Protein AF-A0A8S3BMM1-F1 (afdb_monomer)

InterPro domains:
  IPR052100 NADPH-dependent quinone oxidoreductase VAT1 [PTHR44054] (1-119)

pLDDT: mean 73.63, std 26.77, range [26.89, 98.0]

Mean predicted aligned error: 16.63 Å

Sequence (136 aa):
WWQNDKISCLRLFQDSKSIHGFNLIQLLQYGSNDTRRYLSDIMHKVFLLYKEGKIKPVVDSVFTFEDVNSALGKLIERKNIGKVVIEPFVNAKAEKVKKVKAGGASGHQDSSSTSGPDDDDEKDPEEVRRSPTSNQ

Radius of gyration: 32.28 Å; Cα contacts (8 Å, |Δi|>4): 56; chains: 1; bounding box: 93×38×59 Å

Foldseek 3Di:
DPPDDDDDPVVCVVVVHDDDDDDVVCLVPPNDPVSVVVVVVVVVVVVVCVVVVVDDADEFEEEEPVCVVVLVVCVVVVVGPGDYYYDPDPPVVRVPVPPPPPDDDDDDDDDDDDDDDDDDDDDDDDDDDDDDDDDD

Secondary structure (DSSP, 8-state):
--------HHHHHHTT-------HHHHHHH--HHHHHHHHHHHHHHHHHHHTTS--PPEEEEEESTTHHHHHHHHHTT--SSEEEEESS--TTTHHHHGGGS----------------------------------

Solvent-accessible surface area (backbone atoms only — not comparable to full-atom values): 9538 Å² total; per-residue (Å²): 140,81,92,70,89,86,79,59,69,68,54,30,59,74,70,72,52,88,87,86,88,86,58,69,67,59,47,70,74,72,44,54,72,67,54,52,50,55,50,49,58,49,52,51,53,53,52,49,39,40,75,70,62,78,46,78,91,53,74,53,48,79,37,38,77,87,40,46,67,61,55,50,47,39,57,76,72,63,72,57,73,55,42,76,44,75,40,94,58,88,63,81,73,65,62,70,71,70,66,75,82,75,77,91,80,82,88,78,89,86,88,87,89,81,86,87,83,91,88,89,87,85,84,86,84,90,79,92,83,84,87,90,84,85,86,133

Organism: NCBI:txid392030

Structure (mmCIF, N/CA/C/O backbone):
data_AF-A0A8S3BMM1-F1
#
_entry.id   AF-A0A8S3BMM1-F1
#
loop_
_atom_site.group_PDB
_atom_site.id
_atom_site.type_symbol
_atom_site.label_atom_id
_atom_site.label_alt_id
_atom_site.label_comp_id
_atom_site.label_asym_id
_atom_site.label_entity_id
_atom_site.label_seq_id
_atom_site.pdbx_PDB_ins_code
_atom_site.Cartn_x
_atom_site.Cartn_y
_atom_site.Cartn_z
_atom_site.occupancy
_atom_site.B_iso_or_equiv
_atom_site.auth_seq_id
_atom_site.auth_comp_id
_atom_site.auth_asym_id
_atom_site.auth_atom_id
_atom_site.pdbx_PDB_model_num
ATOM 1 N N . TRP A 1 1 ? 23.846 -0.718 13.072 1.00 51.81 1 TRP A N 1
ATOM 2 C CA . TRP A 1 1 ? 23.822 -0.702 11.595 1.00 51.81 1 TRP A CA 1
ATOM 3 C C . TRP A 1 1 ? 25.040 -1.487 11.116 1.00 51.81 1 TRP A C 1
ATOM 5 O O . TRP A 1 1 ? 26.094 -1.304 11.705 1.00 51.81 1 TRP A O 1
ATOM 15 N N . TRP A 1 2 ? 24.892 -2.387 10.139 1.00 65.81 2 TRP A N 1
ATOM 16 C CA . TRP A 1 2 ? 25.999 -3.075 9.423 1.0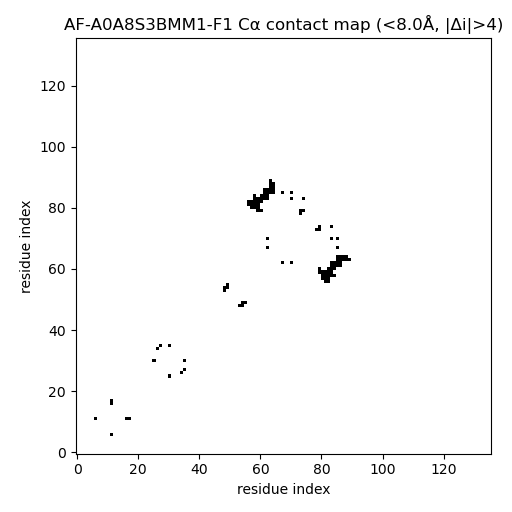0 65.81 2 TRP A CA 1
ATOM 17 C C . TRP A 1 2 ? 25.475 -3.977 8.288 1.00 65.81 2 TRP A C 1
ATOM 19 O O . TRP A 1 2 ? 26.196 -4.289 7.346 1.00 65.81 2 TRP A O 1
ATOM 29 N N . GLN A 1 3 ? 24.209 -4.387 8.386 1.00 71.38 3 GLN A N 1
ATOM 30 C CA . GLN A 1 3 ? 23.554 -5.423 7.588 1.00 71.38 3 GLN A CA 1
ATOM 31 C C . GLN A 1 3 ? 23.021 -4.914 6.230 1.00 71.38 3 GLN A C 1
ATOM 33 O O . GLN A 1 3 ? 21.857 -5.108 5.898 1.00 71.38 3 GLN A O 1
ATOM 38 N N . ASN A 1 4 ? 23.870 -4.225 5.460 1.00 77.88 4 ASN A N 1
ATOM 39 C CA . ASN A 1 4 ? 23.546 -3.789 4.099 1.00 77.88 4 ASN A CA 1
ATOM 40 C C . ASN A 1 4 ? 24.033 -4.844 3.094 1.00 77.88 4 ASN A C 1
ATOM 42 O O . ASN A 1 4 ? 25.244 -4.991 2.906 1.00 77.88 4 ASN A O 1
ATOM 46 N N . ASP A 1 5 ? 23.110 -5.533 2.422 1.00 78.50 5 ASP A N 1
ATOM 47 C CA . ASP A 1 5 ? 23.456 -6.504 1.381 1.00 78.50 5 ASP A CA 1
ATOM 48 C C . ASP A 1 5 ? 24.178 -5.832 0.204 1.00 78.50 5 ASP A C 1
ATOM 50 O O . ASP A 1 5 ? 23.687 -4.878 -0.406 1.00 78.50 5 ASP A O 1
ATOM 54 N N . LYS A 1 6 ? 25.365 -6.348 -0.132 1.00 84.44 6 LYS A N 1
ATOM 55 C CA . LYS A 1 6 ? 26.169 -5.898 -1.276 1.00 84.44 6 LYS A CA 1
ATOM 56 C C . LYS A 1 6 ? 25.976 -6.870 -2.431 1.00 84.44 6 LYS A C 1
ATOM 58 O O . LYS A 1 6 ? 26.380 -8.026 -2.342 1.00 84.44 6 LYS A O 1
ATOM 63 N N . ILE A 1 7 ? 25.382 -6.396 -3.522 1.00 86.75 7 ILE A N 1
ATOM 64 C CA . ILE A 1 7 ? 25.003 -7.232 -4.665 1.00 86.75 7 ILE A CA 1
ATOM 65 C C . ILE A 1 7 ? 25.778 -6.773 -5.902 1.00 86.75 7 ILE A C 1
ATOM 67 O O . ILE A 1 7 ? 25.804 -5.590 -6.229 1.00 86.75 7 ILE A O 1
ATOM 71 N N . SER A 1 8 ? 26.443 -7.715 -6.575 1.00 89.56 8 SER A N 1
ATOM 72 C CA . SER A 1 8 ? 27.258 -7.435 -7.762 1.00 89.56 8 SER A CA 1
ATOM 73 C C . SER A 1 8 ? 26.396 -7.329 -9.020 1.00 89.56 8 SER A C 1
ATOM 75 O O . SER A 1 8 ? 25.643 -8.252 -9.335 1.00 89.56 8 SER A O 1
ATOM 77 N N . CYS A 1 9 ? 26.569 -6.249 -9.787 1.00 90.38 9 CYS A N 1
ATOM 78 C CA . CYS A 1 9 ? 25.894 -6.052 -11.074 1.00 90.38 9 CYS A CA 1
ATOM 79 C C . CYS A 1 9 ? 26.195 -7.181 -12.076 1.00 90.38 9 CYS A C 1
ATOM 81 O O . CYS A 1 9 ? 25.308 -7.577 -12.827 1.00 90.38 9 CYS A O 1
ATOM 83 N N . LEU A 1 10 ? 27.409 -7.750 -12.044 1.00 92.62 10 LEU A N 1
ATOM 84 C CA . LEU A 1 10 ? 27.774 -8.893 -12.888 1.00 92.62 10 LEU A CA 1
ATOM 85 C C . LEU A 1 10 ? 26.907 -10.120 -12.574 1.00 92.62 10 LEU A C 1
ATOM 87 O O . LEU A 1 10 ? 26.442 -10.790 -13.491 1.00 92.62 10 LEU A O 1
ATOM 91 N N . ARG A 1 11 ? 26.628 -10.371 -11.287 1.00 91.44 11 ARG A N 1
ATOM 92 C CA . ARG A 1 11 ? 25.751 -11.471 -10.871 1.00 91.44 11 ARG A CA 1
ATOM 93 C C . ARG A 1 11 ? 24.298 -11.219 -11.264 1.00 91.44 11 ARG A C 1
ATOM 95 O O . ARG A 1 11 ? 23.628 -12.154 -11.669 1.00 91.44 11 ARG A O 1
ATOM 102 N N . LEU A 1 12 ? 23.811 -9.980 -11.182 1.00 94.06 12 LEU A N 1
ATOM 103 C CA . LEU A 1 12 ? 22.458 -9.638 -11.643 1.00 94.06 12 LEU A CA 1
ATOM 104 C C . LEU A 1 12 ? 22.287 -9.886 -13.149 1.00 94.06 12 LEU A C 1
ATOM 106 O O . LEU A 1 12 ? 21.272 -10.442 -13.559 1.00 94.06 12 LEU A O 1
ATOM 110 N N . PHE A 1 13 ? 23.304 -9.558 -13.951 1.00 95.00 13 PHE A N 1
ATOM 111 C CA . PHE A 1 13 ? 23.330 -9.877 -15.379 1.00 95.00 13 PHE A CA 1
ATOM 112 C C . PHE A 1 13 ? 23.374 -11.395 -15.636 1.00 95.00 13 PHE A C 1
ATOM 114 O O . PHE A 1 13 ? 22.526 -11.913 -16.356 1.00 95.00 13 PHE A O 1
ATOM 121 N N . GLN A 1 14 ? 24.305 -12.120 -15.004 1.00 96.44 14 GLN A N 1
ATOM 122 C CA . GLN A 1 14 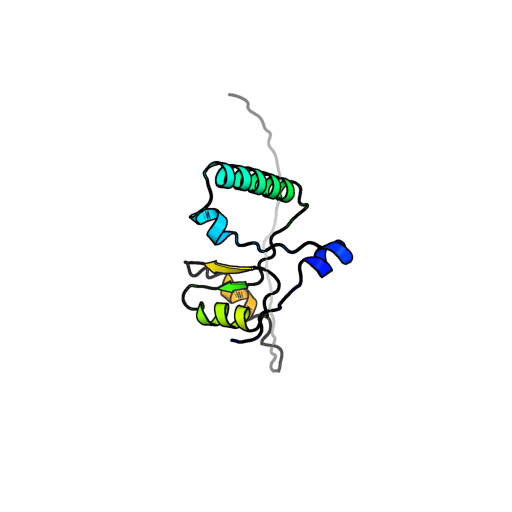? 24.455 -13.576 -15.161 1.00 96.44 14 GLN A CA 1
ATOM 123 C C . GLN A 1 14 ? 23.210 -14.358 -14.715 1.00 96.44 14 GLN A C 1
ATOM 125 O O . GLN A 1 14 ? 22.749 -15.244 -15.428 1.00 96.44 14 GLN A O 1
ATOM 130 N N . ASP A 1 15 ? 22.631 -14.001 -13.567 1.00 96.19 15 ASP A N 1
ATOM 131 C CA . ASP A 1 15 ? 21.410 -14.612 -13.037 1.00 96.19 15 ASP A CA 1
ATOM 132 C C . ASP A 1 15 ? 20.133 -14.145 -13.781 1.00 96.19 15 ASP A C 1
ATOM 134 O O . ASP A 1 15 ? 19.052 -14.662 -13.492 1.00 96.19 15 ASP A O 1
ATOM 138 N N . SER A 1 16 ? 20.226 -13.155 -14.684 1.00 95.88 16 SER A N 1
ATOM 139 C CA . SER A 1 16 ? 19.094 -12.466 -15.338 1.00 95.88 16 SER A CA 1
ATOM 140 C C . SER A 1 16 ? 18.046 -11.911 -14.354 1.00 95.88 16 SER A C 1
ATOM 142 O O . SER A 1 16 ? 16.840 -12.076 -14.536 1.00 95.88 16 SER A O 1
ATOM 144 N N . LYS A 1 17 ? 18.507 -11.244 -13.286 1.00 95.56 17 LYS A N 1
ATOM 145 C CA . LYS A 1 17 ? 17.674 -10.694 -12.198 1.00 95.56 17 LYS A CA 1
ATOM 146 C C . LYS A 1 17 ? 17.782 -9.174 -12.117 1.00 95.56 17 LYS A C 1
ATOM 148 O O . LYS A 1 17 ? 18.863 -8.612 -12.266 1.00 95.56 17 LYS A O 1
ATOM 153 N N . SER A 1 18 ? 16.676 -8.511 -11.789 1.00 94.06 18 SER A N 1
ATOM 154 C CA . SER A 1 18 ? 16.637 -7.082 -11.465 1.00 94.06 18 SER A CA 1
ATOM 155 C C . SER A 1 18 ? 16.399 -6.846 -9.970 1.00 94.06 18 SER A C 1
ATOM 157 O O . SER A 1 18 ? 15.930 -7.725 -9.247 1.00 94.06 18 SER A O 1
ATOM 159 N N . ILE A 1 19 ? 16.730 -5.642 -9.498 1.00 93.25 19 ILE A N 1
ATOM 160 C CA . ILE A 1 19 ? 16.437 -5.169 -8.140 1.00 93.25 19 ILE A CA 1
ATOM 161 C C . ILE A 1 19 ? 15.830 -3.772 -8.247 1.00 93.25 19 ILE A C 1
ATOM 163 O O . ILE A 1 19 ? 16.321 -2.931 -9.000 1.00 93.25 19 ILE A O 1
ATOM 167 N N . HIS A 1 20 ? 14.768 -3.526 -7.481 1.00 93.62 20 HIS A N 1
ATOM 168 C CA . HIS A 1 20 ? 14.028 -2.268 -7.493 1.00 93.62 20 HIS A CA 1
ATOM 169 C C . HIS A 1 20 ? 13.744 -1.811 -6.059 1.00 93.62 20 HIS A C 1
ATOM 171 O O . HIS A 1 20 ? 13.208 -2.572 -5.257 1.00 93.62 20 HIS A O 1
ATOM 177 N N . GLY A 1 21 ? 14.080 -0.559 -5.744 1.00 92.25 21 GLY A N 1
ATOM 178 C CA . GLY A 1 21 ? 13.619 0.119 -4.533 1.00 92.25 21 GLY A CA 1
ATOM 179 C C . GLY A 1 21 ? 12.365 0.939 -4.833 1.00 92.25 21 GLY A C 1
ATOM 180 O O . GLY A 1 21 ? 12.292 1.586 -5.876 1.00 92.25 21 GLY A O 1
ATOM 181 N N . PHE A 1 22 ? 11.383 0.935 -3.929 1.00 93.94 22 PHE A N 1
ATOM 182 C CA . PHE A 1 22 ? 10.144 1.699 -4.090 1.00 93.94 22 PHE A CA 1
ATOM 183 C C . PHE A 1 22 ? 9.767 2.427 -2.797 1.00 93.94 22 PHE A C 1
ATOM 185 O O . PHE A 1 22 ? 9.629 1.808 -1.744 1.00 93.94 22 PHE A O 1
ATOM 192 N N . ASN A 1 23 ? 9.571 3.745 -2.887 1.00 93.56 23 ASN A N 1
ATOM 193 C CA . ASN A 1 23 ? 9.118 4.591 -1.786 1.00 93.56 23 ASN A CA 1
ATOM 194 C C . ASN A 1 23 ? 8.036 5.558 -2.291 1.00 93.56 23 ASN A C 1
ATOM 196 O O . ASN A 1 23 ? 8.332 6.579 -2.913 1.00 93.56 23 ASN A O 1
ATOM 200 N N . LEU A 1 24 ? 6.773 5.234 -2.005 1.00 93.06 24 LEU A N 1
ATOM 201 C CA . LEU A 1 24 ? 5.616 6.022 -2.438 1.00 93.06 24 LEU A CA 1
ATOM 202 C C . LEU A 1 24 ? 5.586 7.435 -1.827 1.00 93.06 24 LEU A C 1
ATOM 204 O O . LEU A 1 24 ? 5.127 8.366 -2.482 1.00 93.06 24 LEU A O 1
ATOM 208 N N . ILE A 1 25 ? 6.096 7.617 -0.603 1.00 93.50 25 ILE A N 1
ATOM 209 C CA . ILE A 1 25 ? 6.111 8.923 0.078 1.00 93.50 25 ILE A CA 1
ATOM 210 C C . ILE A 1 25 ? 7.079 9.867 -0.642 1.00 93.50 25 ILE A C 1
ATOM 212 O O . ILE A 1 25 ? 6.710 10.987 -0.993 1.00 93.50 25 ILE A O 1
ATOM 216 N N . GLN A 1 26 ? 8.288 9.385 -0.943 1.00 92.69 26 GLN A N 1
ATOM 217 C CA . GLN A 1 26 ? 9.281 10.140 -1.710 1.00 92.69 26 GLN A CA 1
ATOM 218 C C . GLN A 1 26 ? 8.780 10.450 -3.131 1.00 92.69 26 GLN A C 1
ATOM 220 O O . GLN A 1 26 ? 8.966 11.566 -3.615 1.00 92.69 26 GLN A O 1
ATOM 225 N N . LEU A 1 27 ? 8.088 9.499 -3.771 1.00 92.62 27 LEU A N 1
ATOM 226 C CA . LEU A 1 27 ? 7.485 9.672 -5.096 1.00 92.62 27 LEU A CA 1
ATOM 227 C C . LEU A 1 27 ? 6.388 10.757 -5.111 1.00 92.62 27 LEU A C 1
ATOM 229 O O . LEU A 1 27 ? 6.321 11.550 -6.046 1.00 92.62 27 LEU A O 1
ATOM 233 N N . LEU A 1 28 ? 5.555 10.819 -4.066 1.00 90.88 28 LEU A N 1
ATOM 234 C CA . LEU A 1 28 ? 4.502 11.829 -3.901 1.00 90.88 28 LEU A CA 1
ATOM 235 C C . LEU A 1 28 ? 5.061 13.231 -3.614 1.00 90.88 28 LEU A C 1
ATOM 237 O O . LEU A 1 28 ? 4.589 14.217 -4.187 1.00 90.88 28 LEU A O 1
ATOM 241 N N . GLN A 1 29 ? 6.060 13.325 -2.732 1.00 91.81 29 GLN A N 1
ATOM 242 C CA . GLN A 1 29 ? 6.635 14.599 -2.290 1.00 91.81 29 GLN A CA 1
ATOM 243 C C . GLN A 1 29 ? 7.559 15.219 -3.345 1.00 91.81 29 GLN A C 1
ATOM 245 O O . GLN A 1 29 ? 7.404 16.393 -3.670 1.00 91.81 29 GLN A O 1
ATOM 250 N N . TYR A 1 30 ? 8.462 14.432 -3.937 1.00 93.50 30 TYR A N 1
ATOM 251 C CA . TYR A 1 30 ? 9.539 14.933 -4.804 1.00 93.50 30 TYR A CA 1
ATOM 252 C C . TYR A 1 30 ? 9.393 14.545 -6.286 1.00 93.50 30 TYR A C 1
ATOM 254 O O . TYR A 1 30 ? 10.248 14.892 -7.097 1.00 93.50 30 TYR A O 1
ATOM 262 N N . GLY A 1 31 ? 8.325 13.834 -6.665 1.00 89.94 31 GLY A N 1
ATOM 263 C CA . GLY A 1 31 ? 8.050 13.499 -8.064 1.00 89.94 31 GLY A CA 1
ATOM 264 C C . GLY A 1 31 ? 7.741 14.719 -8.942 1.00 89.94 31 GLY A C 1
ATOM 265 O O . GLY A 1 31 ? 7.338 15.780 -8.458 1.00 89.94 31 GLY A O 1
ATOM 266 N N . SER A 1 32 ? 7.885 14.547 -10.258 1.00 94.00 32 SER A N 1
ATOM 267 C CA . SER A 1 32 ? 7.414 15.514 -11.256 1.00 94.00 32 SER A CA 1
ATOM 268 C C . SER A 1 32 ? 5.881 15.529 -11.350 1.00 94.00 32 SER A C 1
ATOM 270 O O . SER A 1 32 ? 5.185 14.676 -10.789 1.00 94.00 32 SER A O 1
ATOM 272 N N . ASN A 1 33 ? 5.333 16.490 -12.095 1.00 92.12 33 ASN A N 1
ATOM 273 C CA . ASN A 1 33 ? 3.891 16.562 -12.339 1.00 92.12 33 ASN A CA 1
ATOM 274 C C . ASN A 1 33 ? 3.384 15.352 -13.146 1.00 92.12 33 ASN A C 1
ATOM 276 O O . ASN A 1 33 ? 2.323 14.816 -12.826 1.00 92.12 33 ASN A O 1
ATOM 280 N N . ASP A 1 34 ? 4.175 14.846 -14.097 1.00 93.44 34 ASP A N 1
ATOM 281 C CA . ASP A 1 34 ? 3.858 13.617 -14.836 1.00 93.44 34 ASP A CA 1
ATOM 282 C C . ASP A 1 34 ? 3.836 12.385 -13.926 1.00 93.44 34 ASP A C 1
ATOM 284 O O . ASP A 1 34 ? 2.921 11.570 -14.018 1.00 93.44 34 ASP A O 1
ATOM 288 N N . THR A 1 35 ? 4.771 12.284 -12.974 1.00 92.12 35 THR A N 1
ATOM 289 C CA . THR A 1 35 ? 4.767 11.222 -11.955 1.00 92.12 35 THR A CA 1
ATOM 290 C C . THR A 1 35 ? 3.502 11.266 -11.093 1.00 92.12 35 THR A C 1
ATOM 292 O O . THR A 1 35 ? 2.915 10.219 -10.809 1.00 92.12 35 THR A O 1
ATOM 295 N N . ARG A 1 36 ? 3.033 12.462 -10.704 1.00 91.19 36 ARG A N 1
ATOM 296 C CA . ARG A 1 36 ? 1.772 12.623 -9.953 1.00 91.19 36 ARG A CA 1
ATOM 297 C C . ARG A 1 36 ? 0.552 12.230 -10.786 1.00 91.19 36 ARG A C 1
ATOM 299 O O . ARG A 1 36 ? -0.328 11.541 -10.276 1.00 91.19 36 ARG A O 1
ATOM 306 N N . ARG A 1 37 ? 0.518 12.609 -12.067 1.00 94.06 37 ARG A N 1
ATOM 307 C CA . ARG A 1 37 ? -0.536 12.212 -13.013 1.00 94.06 37 ARG A CA 1
ATOM 308 C C . ARG A 1 37 ? -0.575 10.694 -13.211 1.00 94.06 37 ARG A C 1
ATOM 310 O O . ARG A 1 37 ? -1.623 10.093 -13.011 1.00 94.06 37 ARG A O 1
ATOM 317 N N . TYR A 1 38 ? 0.568 10.069 -13.486 1.00 94.94 38 TYR A N 1
ATOM 318 C CA . TYR A 1 38 ? 0.693 8.615 -13.629 1.00 94.94 38 TYR A CA 1
ATOM 319 C C . TYR A 1 38 ? 0.218 7.858 -12.376 1.00 94.94 38 TYR A C 1
ATOM 321 O O . TYR A 1 38 ? -0.477 6.846 -12.476 1.00 94.94 38 TYR A O 1
ATOM 329 N N . LEU A 1 39 ? 0.525 8.375 -11.181 1.00 94.81 39 LEU A N 1
ATOM 330 C CA . LEU A 1 39 ? 0.026 7.811 -9.927 1.00 94.81 39 LEU A CA 1
ATOM 331 C C . LEU A 1 39 ? -1.495 7.994 -9.758 1.00 94.81 39 LEU A C 1
ATOM 333 O O . LEU A 1 39 ? -2.154 7.090 -9.248 1.00 94.81 39 LEU A O 1
ATOM 337 N N . SER A 1 40 ? -2.068 9.109 -10.222 1.00 94.62 40 SER A N 1
ATOM 338 C CA . SER A 1 40 ? -3.526 9.308 -10.283 1.00 94.62 40 SER A CA 1
ATOM 339 C C . SER A 1 40 ? -4.197 8.269 -11.193 1.00 94.62 40 SER A C 1
ATOM 341 O O . SER A 1 40 ? -5.170 7.627 -10.793 1.00 94.62 40 SER A O 1
ATOM 343 N N . ASP A 1 41 ? -3.619 8.010 -12.369 1.00 96.94 41 ASP A N 1
ATOM 344 C CA . ASP A 1 41 ? -4.108 7.001 -13.318 1.00 96.94 41 ASP A CA 1
ATOM 345 C C . ASP A 1 41 ? -4.018 5.571 -12.740 1.00 96.94 41 ASP A C 1
ATOM 347 O O . ASP A 1 41 ? -4.891 4.734 -12.987 1.00 96.94 41 ASP A O 1
ATOM 351 N N . ILE A 1 42 ? -2.996 5.279 -11.923 1.00 96.62 42 ILE A N 1
ATOM 352 C CA . ILE A 1 42 ? -2.905 4.032 -11.140 1.00 96.62 42 ILE A CA 1
ATOM 353 C C . ILE A 1 42 ? -4.005 3.971 -10.075 1.00 96.62 42 ILE A C 1
ATOM 355 O O . ILE A 1 42 ? -4.698 2.959 -9.979 1.00 96.62 42 ILE A O 1
ATOM 359 N N . MET A 1 43 ? -4.202 5.035 -9.292 1.00 96.56 43 MET A N 1
ATOM 360 C CA . MET A 1 43 ? -5.247 5.075 -8.261 1.00 96.56 43 MET A CA 1
ATOM 361 C C . MET A 1 43 ? -6.644 4.896 -8.864 1.00 96.56 43 MET A C 1
ATOM 363 O O . MET A 1 43 ? -7.460 4.171 -8.298 1.00 96.56 43 MET A O 1
ATOM 367 N N . HIS A 1 44 ? -6.903 5.455 -10.049 1.00 97.62 44 HIS A N 1
ATOM 368 C CA . HIS A 1 44 ? -8.146 5.221 -10.781 1.00 97.62 44 HIS A CA 1
ATOM 369 C C . HIS A 1 44 ? -8.345 3.731 -11.114 1.00 97.62 44 HIS A C 1
ATOM 371 O O . HIS A 1 44 ? -9.411 3.181 -10.840 1.00 97.62 44 HIS A O 1
ATOM 377 N N . LYS A 1 45 ? -7.309 3.040 -11.614 1.00 97.81 45 LYS A N 1
ATOM 378 C CA . LYS A 1 45 ? -7.349 1.584 -11.869 1.00 97.81 45 LYS A CA 1
ATOM 379 C C . LYS A 1 45 ? -7.599 0.778 -10.589 1.00 97.81 45 LYS A C 1
ATOM 381 O O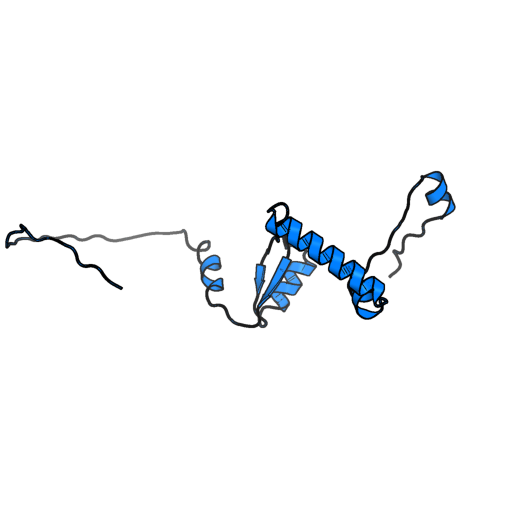 . LYS A 1 45 ? -8.386 -0.164 -10.609 1.00 97.81 45 LYS A O 1
ATOM 386 N N . VAL A 1 46 ? -6.997 1.170 -9.463 1.00 97.50 46 VAL A N 1
ATOM 387 C CA . VAL A 1 46 ? -7.258 0.553 -8.147 1.00 97.50 46 VAL A CA 1
ATOM 388 C C . VAL A 1 46 ? -8.723 0.742 -7.729 1.00 97.50 46 VAL A C 1
ATOM 390 O O . VAL A 1 46 ? -9.354 -0.210 -7.273 1.00 97.50 46 VAL A O 1
ATOM 393 N N . PHE A 1 47 ? -9.309 1.926 -7.935 1.00 97.12 47 PHE A N 1
ATOM 394 C CA . PHE A 1 47 ? -10.728 2.157 -7.645 1.00 97.12 47 PHE A CA 1
ATOM 395 C C . PHE A 1 47 ? -11.677 1.392 -8.581 1.00 97.12 47 PHE A C 1
ATOM 397 O O . PHE A 1 47 ? -12.738 0.969 -8.124 1.00 97.12 47 PHE A O 1
ATOM 404 N N . LEU A 1 48 ? -11.310 1.160 -9.847 1.00 97.88 48 LEU A N 1
ATOM 405 C CA . LEU A 1 48 ? -12.069 0.279 -10.745 1.00 97.88 48 LEU A CA 1
ATOM 406 C C . LEU A 1 48 ? -12.056 -1.171 -10.237 1.00 97.88 48 LEU A C 1
ATOM 408 O O . LEU A 1 48 ? -13.121 -1.741 -10.025 1.00 97.88 48 LEU A O 1
ATOM 412 N N . LEU A 1 49 ? -10.883 -1.723 -9.904 1.00 98.00 49 LEU A N 1
ATOM 413 C CA . LEU A 1 49 ? -10.766 -3.073 -9.329 1.00 98.00 49 LEU A CA 1
ATOM 414 C C . LEU A 1 49 ? -11.538 -3.238 -8.006 1.00 98.00 49 LEU A C 1
ATOM 416 O O . LEU A 1 49 ? -12.030 -4.328 -7.714 1.00 98.00 49 LEU A O 1
ATOM 420 N N . TYR A 1 50 ? -11.661 -2.170 -7.210 1.00 97.38 50 TYR A N 1
ATOM 421 C CA . TYR A 1 50 ? -12.491 -2.159 -6.001 1.00 97.38 50 TYR A CA 1
ATOM 422 C C . TYR A 1 50 ? -13.994 -2.162 -6.326 1.00 97.38 50 TYR A C 1
ATOM 424 O O . TYR A 1 50 ? -14.742 -2.935 -5.731 1.00 97.38 50 TYR A O 1
ATOM 432 N N . LYS A 1 51 ? -14.445 -1.357 -7.302 1.00 96.81 51 LYS A N 1
ATOM 433 C CA . LYS A 1 51 ? -15.842 -1.365 -7.784 1.00 96.81 51 LYS A CA 1
ATOM 434 C C . LYS A 1 51 ? -16.239 -2.702 -8.417 1.00 96.81 51 LYS A C 1
ATOM 436 O O . LYS A 1 51 ? -17.370 -3.138 -8.252 1.00 96.81 51 LYS A O 1
ATOM 441 N N . GLU A 1 52 ? -15.303 -3.364 -9.092 1.00 97.50 52 GLU A N 1
ATOM 442 C CA . GLU A 1 52 ? -15.450 -4.717 -9.646 1.00 97.50 52 GLU A CA 1
ATOM 443 C C . GLU A 1 52 ? -15.402 -5.827 -8.574 1.00 97.50 52 GLU A C 1
ATOM 445 O O . GLU A 1 52 ? -15.501 -7.005 -8.908 1.00 97.50 52 GLU A O 1
ATOM 450 N N . GLY A 1 53 ? -15.194 -5.490 -7.293 1.00 95.81 53 GLY A N 1
ATOM 451 C CA . GLY A 1 53 ? -15.110 -6.450 -6.186 1.00 95.81 53 GLY A CA 1
ATOM 452 C C . GLY A 1 53 ? -13.846 -7.323 -6.165 1.00 95.81 53 GLY A C 1
ATOM 453 O O . GLY A 1 53 ? -13.684 -8.131 -5.252 1.00 95.81 53 GLY A O 1
ATOM 454 N N . LYS A 1 54 ? -12.928 -7.152 -7.128 1.00 97.31 54 LYS A N 1
ATOM 455 C CA . LYS A 1 54 ? -11.694 -7.950 -7.275 1.00 97.31 54 LYS A CA 1
ATOM 456 C C . LYS A 1 54 ? -10.680 -7.709 -6.158 1.00 97.31 54 LYS A C 1
ATOM 458 O O . LYS A 1 54 ? -9.848 -8.572 -5.894 1.00 97.31 54 LYS A O 1
ATOM 463 N N . ILE A 1 55 ? -10.735 -6.546 -5.509 1.00 96.94 55 ILE A N 1
ATOM 464 C CA . ILE A 1 55 ? -9.938 -6.230 -4.319 1.00 96.94 55 ILE A CA 1
ATOM 465 C C . ILE A 1 55 ? -10.837 -5.708 -3.199 1.00 96.94 55 ILE A C 1
ATOM 467 O O . ILE A 1 55 ? -11.795 -4.979 -3.445 1.00 96.94 55 ILE A O 1
ATOM 471 N N . LYS A 1 56 ? -10.495 -6.033 -1.949 1.00 95.25 56 LYS A N 1
ATOM 472 C CA . LYS A 1 56 ? -11.178 -5.537 -0.749 1.00 95.25 56 LYS A CA 1
ATOM 473 C C . LYS A 1 56 ? -10.137 -5.109 0.292 1.00 95.25 56 LYS A C 1
ATOM 475 O O . LYS A 1 56 ? -9.233 -5.894 0.579 1.00 95.25 56 LYS A O 1
ATOM 480 N N . PRO A 1 57 ? -10.219 -3.896 0.868 1.00 94.31 57 PRO A N 1
ATOM 481 C CA . PRO A 1 57 ? -9.323 -3.497 1.944 1.00 94.31 57 PRO A CA 1
ATOM 482 C C . PRO A 1 57 ? -9.646 -4.296 3.212 1.00 94.31 57 PRO A C 1
ATOM 484 O O . PRO A 1 57 ? -10.791 -4.324 3.661 1.00 94.31 57 PRO A O 1
ATOM 487 N N . VAL A 1 58 ? -8.628 -4.922 3.802 1.00 95.12 58 VAL A N 1
ATOM 488 C CA . VAL A 1 58 ? -8.734 -5.579 5.111 1.00 95.12 58 VAL A CA 1
ATOM 489 C C . VAL A 1 58 ? -8.284 -4.593 6.187 1.00 95.12 58 VAL A C 1
ATOM 491 O O . VAL A 1 58 ? -7.128 -4.160 6.194 1.00 95.12 58 VAL A O 1
ATOM 494 N N . VAL A 1 59 ? -9.208 -4.230 7.076 1.00 94.50 59 VAL A N 1
ATOM 495 C CA . VAL A 1 59 ? -8.930 -3.484 8.309 1.00 94.50 59 VAL A CA 1
ATOM 496 C C . VAL A 1 59 ? -8.848 -4.492 9.450 1.00 94.50 59 VAL A C 1
ATOM 498 O O . VAL A 1 59 ? -9.756 -5.297 9.634 1.00 94.50 59 VAL A O 1
ATOM 501 N N . ASP A 1 60 ? -7.742 -4.452 10.182 1.00 93.56 60 ASP A N 1
ATOM 502 C CA . ASP A 1 60 ? -7.401 -5.374 11.267 1.00 93.56 60 ASP A CA 1
ATOM 503 C C . ASP A 1 60 ? -7.863 -4.849 12.634 1.00 93.56 60 ASP A C 1
ATOM 505 O O . ASP A 1 60 ? -8.322 -5.607 13.488 1.00 93.56 60 ASP A O 1
ATOM 509 N N . SER A 1 61 ? -7.709 -3.548 12.875 1.00 91.75 61 SER A N 1
ATOM 510 C CA . SER A 1 61 ? -8.066 -2.899 14.138 1.00 91.75 61 SER A CA 1
ATOM 511 C C . SER A 1 61 ? -8.235 -1.398 13.937 1.00 91.75 61 SER A C 1
ATOM 513 O O . SER A 1 61 ? -7.523 -0.786 13.138 1.00 91.75 61 SER A O 1
ATOM 515 N N . VAL A 1 62 ? -9.170 -0.820 14.689 1.00 93.19 62 VAL A N 1
ATOM 516 C CA . VAL A 1 62 ? -9.411 0.623 14.772 1.00 93.19 62 VAL A CA 1
ATOM 517 C C . VAL A 1 62 ? -9.126 1.064 16.205 1.00 93.19 62 VAL A C 1
ATOM 519 O O . VAL A 1 62 ? -9.598 0.423 17.145 1.00 93.19 62 VAL A O 1
ATOM 522 N N . PHE A 1 63 ? -8.353 2.134 16.360 1.00 92.31 63 PHE A N 1
ATOM 523 C CA . PHE A 1 63 ? -7.971 2.729 17.643 1.00 92.31 63 PHE A CA 1
ATOM 524 C C . PHE A 1 63 ? -8.340 4.220 17.676 1.00 92.31 63 PHE A C 1
ATOM 526 O O . PHE A 1 63 ? -8.494 4.839 16.624 1.00 92.31 63 PHE A O 1
ATOM 533 N N . THR A 1 64 ? -8.466 4.806 18.866 1.00 91.88 64 THR A N 1
ATOM 534 C CA . THR A 1 64 ? -8.604 6.263 19.055 1.00 91.88 64 THR A CA 1
ATOM 535 C C . THR A 1 64 ? -7.226 6.929 19.169 1.00 91.88 64 THR A C 1
ATOM 537 O O . THR A 1 64 ? -6.202 6.244 19.233 1.00 91.88 64 THR A O 1
ATOM 540 N N . PHE A 1 65 ? -7.174 8.265 19.242 1.00 90.62 65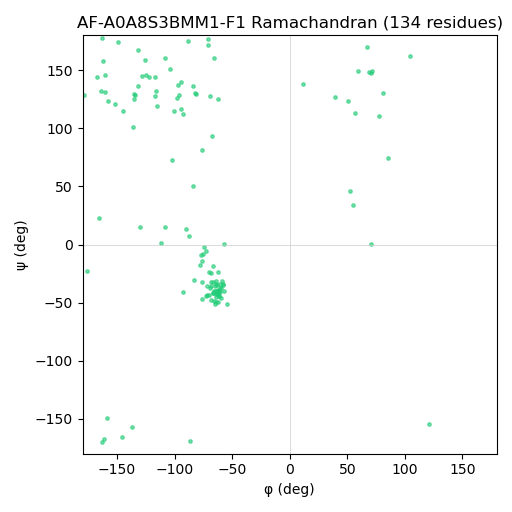 PHE A N 1
ATOM 541 C CA . PHE A 1 65 ? -5.926 8.989 19.534 1.00 90.62 65 PHE A CA 1
ATOM 542 C C . PHE A 1 65 ? -5.323 8.681 20.919 1.00 90.62 65 PHE A C 1
ATOM 544 O O . PHE A 1 65 ? -4.116 8.823 21.098 1.00 90.62 65 PHE A O 1
ATOM 551 N N . GLU A 1 66 ? -6.125 8.223 21.881 1.00 90.25 66 GLU A N 1
ATOM 552 C CA . GLU A 1 66 ? -5.658 7.826 23.219 1.00 90.25 66 GLU A CA 1
ATOM 553 C C . GLU A 1 66 ? -4.875 6.499 23.170 1.00 90.25 66 GLU A C 1
ATOM 555 O O . GLU A 1 66 ? -3.862 6.328 23.845 1.00 90.25 66 GLU A O 1
ATOM 560 N N . ASP A 1 67 ? -5.299 5.581 22.298 1.00 91.00 67 ASP A N 1
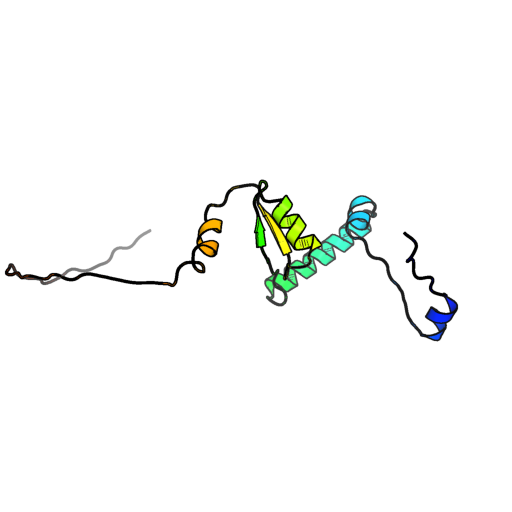ATOM 561 C CA . ASP A 1 67 ? -4.776 4.216 22.157 1.00 91.00 67 ASP A CA 1
ATOM 562 C C . ASP A 1 67 ? -3.601 4.111 21.145 1.00 91.00 67 ASP A C 1
ATOM 564 O O . ASP A 1 67 ? -3.217 3.016 20.728 1.00 91.00 67 ASP A O 1
ATOM 568 N N . VAL A 1 68 ? -2.995 5.231 20.718 1.00 91.94 68 VAL A N 1
ATOM 569 C CA . VAL A 1 68 ? -1.943 5.252 19.670 1.00 91.94 68 VAL A CA 1
ATOM 570 C C . VAL A 1 68 ? -0.709 4.425 20.049 1.00 91.94 68 VAL A C 1
ATOM 572 O O . VAL A 1 68 ? -0.123 3.769 19.187 1.00 91.94 68 VAL A O 1
ATOM 575 N N . ASN A 1 69 ? -0.345 4.379 21.333 1.00 93.75 69 ASN A N 1
ATOM 576 C CA . ASN A 1 69 ? 0.741 3.520 21.817 1.00 93.75 69 ASN A CA 1
ATOM 577 C C . ASN A 1 69 ? 0.392 2.026 21.666 1.00 93.75 69 ASN A C 1
ATOM 579 O O . ASN A 1 69 ? 1.232 1.239 21.228 1.00 93.75 69 ASN A O 1
ATOM 583 N N . SER A 1 70 ? -0.861 1.647 21.940 1.00 91.69 70 SER A N 1
ATOM 584 C CA . SER A 1 70 ? -1.401 0.295 21.729 1.00 91.69 70 SER A CA 1
ATOM 585 C C . SER A 1 70 ? -1.390 -0.089 20.241 1.00 91.69 70 SER A C 1
ATOM 587 O O . SER A 1 70 ? -0.988 -1.198 19.875 1.00 91.69 70 SER A O 1
ATOM 589 N N . ALA A 1 71 ? -1.777 0.849 19.370 1.00 93.94 71 ALA A N 1
ATOM 590 C CA . ALA A 1 71 ? -1.767 0.688 17.918 1.00 93.94 71 ALA A CA 1
ATOM 591 C C . ALA A 1 71 ? -0.343 0.492 17.364 1.00 93.94 71 ALA A C 1
ATOM 593 O O . ALA A 1 71 ? -0.103 -0.414 16.560 1.00 93.94 71 ALA A O 1
ATOM 594 N N . LEU A 1 72 ? 0.612 1.307 17.825 1.00 94.44 72 LEU A N 1
ATOM 595 C CA . LEU A 1 72 ? 2.022 1.215 17.448 1.00 94.44 72 LEU A CA 1
ATOM 596 C C . LEU A 1 72 ? 2.666 -0.080 17.963 1.00 94.44 72 LEU A C 1
ATOM 598 O O . LEU A 1 72 ? 3.383 -0.737 17.210 1.00 94.44 72 LEU A O 1
ATOM 602 N N . GLY A 1 73 ? 2.361 -0.490 19.199 1.00 95.31 73 GLY A N 1
ATOM 603 C CA . GLY A 1 73 ? 2.796 -1.771 19.757 1.00 95.31 73 GLY A CA 1
ATOM 604 C C . GLY A 1 73 ? 2.386 -2.944 18.865 1.00 95.31 73 GLY A C 1
ATOM 605 O O . GLY A 1 73 ? 3.245 -3.707 18.423 1.00 95.31 73 GLY A O 1
ATOM 606 N N . LYS A 1 74 ? 1.103 -3.022 18.478 1.00 94.44 74 LYS A N 1
ATOM 607 C CA . LYS A 1 74 ? 0.595 -4.089 17.596 1.00 94.44 74 LYS A CA 1
ATOM 608 C C . LYS A 1 74 ? 1.319 -4.147 16.238 1.00 94.44 74 LYS A C 1
ATOM 610 O O . LYS A 1 74 ? 1.529 -5.242 15.713 1.00 94.44 74 LYS A O 1
ATOM 615 N N . LEU A 1 75 ? 1.713 -2.992 15.688 1.00 94.88 75 LEU A N 1
ATOM 616 C CA . LEU A 1 75 ? 2.479 -2.883 14.438 1.00 94.88 75 LEU A CA 1
ATOM 617 C C . LEU A 1 75 ? 3.945 -3.320 14.599 1.00 94.88 75 LEU A C 1
ATOM 619 O O . LEU A 1 75 ? 4.452 -4.063 13.759 1.00 94.88 75 LEU A O 1
ATOM 623 N N . ILE A 1 76 ? 4.622 -2.898 15.673 1.00 96.12 76 ILE A N 1
ATOM 624 C CA . ILE A 1 76 ? 6.015 -3.283 15.972 1.00 96.12 76 ILE A CA 1
ATOM 625 C C . ILE A 1 76 ? 6.113 -4.793 16.217 1.00 96.12 76 ILE A C 1
ATOM 627 O O . ILE A 1 76 ? 6.995 -5.457 15.675 1.00 96.12 76 ILE A O 1
ATOM 631 N N . GLU A 1 77 ? 5.160 -5.352 16.963 1.00 95.75 77 GLU A N 1
ATOM 632 C CA . GLU A 1 77 ? 5.037 -6.790 17.214 1.00 95.75 77 GLU A CA 1
ATOM 633 C C . GLU A 1 77 ? 4.538 -7.594 15.996 1.00 95.75 77 GLU A C 1
ATOM 635 O O . GLU A 1 77 ? 4.484 -8.821 16.057 1.00 95.75 77 GLU A O 1
ATOM 640 N N . ARG A 1 78 ? 4.160 -6.923 14.894 1.00 94.56 78 ARG A N 1
ATOM 641 C CA . ARG A 1 78 ? 3.625 -7.518 13.651 1.00 94.56 78 ARG A CA 1
ATOM 642 C C . ARG A 1 78 ? 2.400 -8.422 13.862 1.00 94.56 78 ARG A C 1
ATOM 644 O O . ARG A 1 78 ? 2.201 -9.393 13.136 1.00 94.56 78 ARG A O 1
ATOM 651 N N . LYS A 1 79 ? 1.550 -8.088 14.839 1.00 93.81 79 LYS A N 1
ATOM 652 C CA . LYS A 1 79 ? 0.333 -8.847 15.199 1.00 93.81 79 LYS A CA 1
ATOM 653 C C . LYS A 1 79 ? -0.915 -8.434 14.396 1.00 93.81 79 LYS A C 1
ATOM 655 O O . LYS A 1 79 ? -2.020 -8.857 14.734 1.00 93.81 79 LYS A O 1
ATOM 660 N N . ASN A 1 80 ? -0.781 -7.576 13.384 1.00 93.38 80 ASN A N 1
ATOM 661 C CA . ASN A 1 80 ? -1.886 -7.054 12.573 1.00 93.38 80 ASN A CA 1
ATOM 662 C C . ASN A 1 80 ? -2.083 -7.837 11.259 1.00 93.38 80 ASN A C 1
ATOM 664 O O . ASN A 1 80 ? -1.156 -7.967 10.462 1.00 93.38 80 ASN A O 1
ATOM 668 N N . ILE A 1 81 ? -3.310 -8.289 10.978 1.00 92.94 81 ILE A N 1
ATOM 669 C CA . ILE A 1 81 ? -3.667 -8.981 9.722 1.00 92.94 81 ILE A CA 1
ATOM 670 C C . ILE A 1 81 ? -4.397 -7.998 8.798 1.00 92.94 81 ILE A C 1
ATOM 672 O O . ILE A 1 81 ? -5.612 -8.043 8.620 1.00 92.94 81 ILE A O 1
ATOM 676 N N . GLY A 1 82 ? -3.641 -7.050 8.240 1.00 92.81 82 GLY A N 1
ATOM 677 C CA . GLY A 1 82 ? -4.168 -5.962 7.412 1.00 92.81 82 GLY A CA 1
ATOM 678 C C . GLY A 1 82 ? -3.849 -4.581 7.984 1.00 92.81 82 GLY A C 1
ATOM 679 O O . GLY A 1 82 ? -2.846 -4.397 8.677 1.00 92.81 82 GLY A O 1
ATOM 680 N N . LYS A 1 83 ? -4.679 -3.586 7.654 1.00 94.38 83 LYS A N 1
ATOM 681 C CA . LYS A 1 83 ? -4.455 -2.187 8.042 1.00 94.38 83 LYS A CA 1
ATOM 682 C C . LYS A 1 83 ? -4.931 -1.908 9.465 1.00 94.38 83 LYS A C 1
ATOM 684 O O . LYS A 1 83 ? -6.085 -2.174 9.792 1.00 94.38 83 LYS A O 1
ATOM 689 N N . VAL A 1 84 ? -4.064 -1.290 10.261 1.00 94.88 84 VAL A N 1
ATOM 690 C CA . VAL A 1 84 ? -4.450 -0.594 11.493 1.00 94.88 84 VAL A CA 1
ATOM 691 C C . VAL A 1 84 ? -4.912 0.818 11.122 1.00 94.88 84 VAL A C 1
ATOM 693 O O . VAL A 1 84 ? -4.288 1.468 10.281 1.00 94.88 84 VAL A O 1
ATOM 696 N N . VAL A 1 85 ? -6.013 1.277 11.714 1.00 94.75 85 VAL A N 1
ATOM 697 C CA . VAL A 1 85 ? -6.612 2.601 11.483 1.00 94.75 85 VAL A CA 1
ATOM 698 C C . VAL A 1 85 ? -6.701 3.351 12.810 1.00 94.75 85 VAL A C 1
ATOM 700 O O . VAL A 1 85 ? -6.953 2.747 13.851 1.00 94.75 85 VAL A O 1
ATOM 703 N N . ILE A 1 86 ? -6.496 4.667 12.768 1.00 94.44 86 ILE A N 1
ATOM 704 C CA . ILE A 1 86 ? -6.667 5.565 13.912 1.00 94.44 86 ILE A CA 1
ATOM 705 C C . ILE A 1 86 ? -7.818 6.513 13.568 1.00 94.44 86 ILE A C 1
ATOM 707 O O . ILE A 1 86 ? -7.745 7.225 12.565 1.00 94.44 86 ILE A O 1
ATOM 711 N N . GLU A 1 87 ? -8.884 6.497 14.364 1.00 91.50 87 GLU A N 1
ATOM 712 C CA . GLU A 1 87 ? -10.023 7.407 14.231 1.00 91.50 87 GLU A CA 1
ATOM 713 C C . GLU A 1 87 ? -9.886 8.594 15.205 1.00 91.50 87 GLU A C 1
ATOM 715 O O . GLU A 1 87 ? -9.538 8.398 16.372 1.00 91.50 87 GLU A O 1
ATOM 720 N N . PRO A 1 88 ? -10.182 9.832 14.761 1.00 86.19 88 PRO A N 1
ATOM 721 C CA . PRO A 1 88 ? -10.036 11.031 15.588 1.00 86.19 88 PRO A CA 1
ATOM 722 C C . PRO A 1 88 ? -11.152 11.220 16.628 1.00 86.19 88 PRO A C 1
ATOM 724 O O . PRO A 1 88 ? -11.057 12.114 17.464 1.00 86.19 88 PRO A O 1
ATOM 727 N N . PHE A 1 89 ? -12.214 10.411 16.575 1.00 79.62 89 PHE A N 1
ATOM 728 C CA . PHE A 1 89 ? -13.389 10.522 17.439 1.00 79.62 89 PHE A CA 1
ATOM 729 C C . PHE A 1 89 ? -13.661 9.203 18.164 1.00 79.62 89 PHE A C 1
ATOM 731 O O . PHE A 1 89 ? -13.485 8.124 17.598 1.00 79.62 89 PHE A O 1
ATOM 738 N N . VAL A 1 90 ? -14.153 9.283 19.403 1.00 66.00 90 VAL A N 1
ATOM 739 C CA . VAL A 1 90 ? -14.519 8.106 20.206 1.00 66.00 90 VAL A CA 1
ATOM 740 C C . VAL A 1 90 ? -15.847 7.526 19.708 1.00 66.00 90 VAL A C 1
ATOM 742 O O . VAL A 1 90 ? -16.921 7.764 20.260 1.00 66.00 90 VAL A O 1
ATOM 745 N N . ASN A 1 91 ? -15.783 6.736 18.636 1.00 58.69 91 ASN A N 1
ATOM 746 C CA . ASN A 1 91 ? -16.911 5.948 18.154 1.00 58.69 91 ASN A CA 1
ATOM 747 C C . ASN A 1 91 ? -17.253 4.842 19.172 1.00 58.69 91 ASN A C 1
ATOM 749 O O . ASN A 1 91 ? -16.733 3.726 19.108 1.00 58.69 91 ASN A O 1
ATOM 753 N N . ALA A 1 92 ? -18.198 5.123 20.078 1.00 54.72 92 ALA A N 1
ATOM 754 C CA . ALA A 1 92 ? -18.655 4.245 21.173 1.00 54.72 92 ALA A CA 1
ATOM 755 C C . ALA A 1 92 ? -19.192 2.852 20.750 1.00 54.72 92 ALA A C 1
ATOM 757 O O . ALA A 1 92 ? -19.578 2.031 21.582 1.00 54.72 92 ALA A O 1
ATOM 758 N N . LYS A 1 93 ? -19.193 2.546 19.448 1.00 52.53 93 LYS A N 1
ATOM 759 C CA . LYS A 1 93 ? -19.435 1.211 18.886 1.00 52.53 93 LYS A CA 1
ATOM 760 C C . LYS A 1 93 ? -18.276 0.234 19.164 1.00 52.53 93 LYS A C 1
ATOM 762 O O . LYS A 1 93 ? -18.518 -0.970 19.194 1.00 52.53 93 LYS A O 1
ATOM 767 N N . ALA A 1 94 ? -17.055 0.724 19.409 1.00 51.94 94 A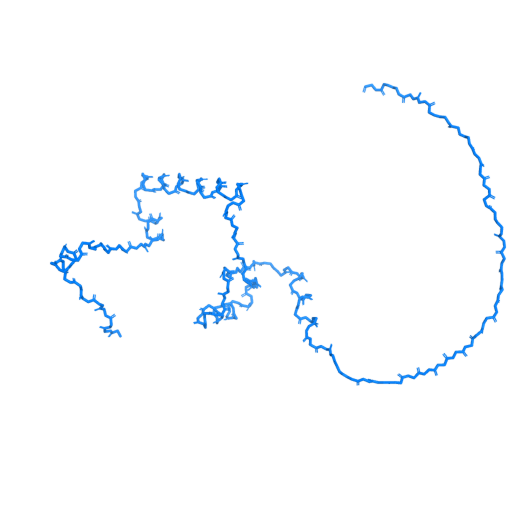LA A N 1
ATOM 768 C CA . ALA A 1 94 ? -15.854 -0.105 19.584 1.00 51.94 94 ALA A CA 1
ATOM 769 C C . ALA A 1 94 ? -15.857 -0.987 20.854 1.00 51.94 94 ALA A C 1
ATOM 771 O O . ALA A 1 94 ? -15.334 -2.102 20.833 1.00 51.94 94 ALA A O 1
ATOM 772 N N . GLU A 1 95 ? -16.479 -0.537 21.951 1.00 49.78 95 GLU A N 1
ATOM 773 C CA . GLU A 1 95 ? -16.528 -1.275 23.228 1.00 49.78 95 GLU A CA 1
ATOM 774 C C . GLU A 1 95 ? -17.192 -2.658 23.114 1.00 49.78 95 GLU A C 1
ATOM 776 O O . GLU A 1 95 ? -16.768 -3.621 23.763 1.00 49.78 95 GLU A O 1
ATOM 781 N N . LYS A 1 96 ? -18.248 -2.769 22.297 1.00 42.41 96 LYS A N 1
ATOM 782 C CA . LYS A 1 96 ? -19.172 -3.916 22.331 1.00 42.41 96 LYS A CA 1
ATOM 783 C C . LYS A 1 96 ? -18.540 -5.239 21.886 1.00 42.41 96 LYS A C 1
ATOM 785 O O . LYS A 1 96 ? -19.060 -6.292 22.232 1.00 42.41 96 LYS A O 1
ATOM 790 N N . VAL A 1 97 ? -17.410 -5.206 21.176 1.00 52.16 97 VAL A N 1
ATOM 791 C CA . VAL A 1 97 ? -16.713 -6.416 20.703 1.00 52.16 97 VAL A CA 1
ATOM 792 C C . VAL A 1 97 ? -15.797 -7.019 21.780 1.00 52.16 97 VAL A C 1
ATOM 794 O O . VAL A 1 97 ? -15.630 -8.237 21.824 1.00 52.16 97 VAL A O 1
ATOM 797 N N . LYS A 1 98 ? -15.227 -6.205 22.684 1.00 47.31 98 LYS A N 1
ATOM 798 C CA . LYS A 1 98 ? -14.251 -6.681 23.688 1.00 47.31 98 LYS A CA 1
ATOM 799 C C . LYS A 1 98 ? -14.902 -7.452 24.851 1.00 47.31 98 LYS A C 1
ATOM 801 O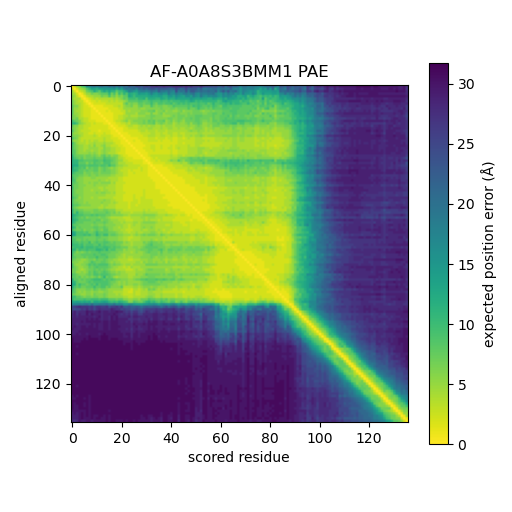 O . LYS A 1 98 ? -14.297 -8.389 25.361 1.00 47.31 98 LYS A O 1
ATOM 806 N N . LYS A 1 99 ? -16.136 -7.111 25.251 1.00 40.19 99 LYS A N 1
ATOM 807 C CA . LYS A 1 99 ? -16.806 -7.691 26.441 1.00 40.19 99 LYS A CA 1
ATOM 808 C C . LYS A 1 99 ? -17.398 -9.102 26.240 1.00 40.19 99 LYS A C 1
ATOM 810 O O . LYS A 1 99 ? -17.624 -9.799 27.221 1.00 40.19 99 LYS A O 1
ATOM 815 N N . VAL A 1 100 ? -17.597 -9.568 25.002 1.00 42.81 100 VAL A N 1
ATOM 816 C CA . VAL A 1 100 ? -18.320 -10.832 24.704 1.00 42.81 100 VAL A CA 1
ATOM 817 C C . VAL A 1 100 ? -17.493 -12.108 24.971 1.00 42.81 100 VAL A C 1
ATOM 819 O O . VAL A 1 100 ? -18.053 -13.195 25.038 1.00 42.81 100 VAL A O 1
ATOM 822 N N . LYS A 1 101 ? -16.166 -12.013 25.147 1.00 41.16 101 LYS A N 1
ATOM 823 C CA . LYS A 1 101 ? -15.269 -13.184 25.295 1.00 41.16 101 LYS A CA 1
ATOM 824 C C . LYS A 1 101 ? -14.695 -13.403 26.706 1.00 41.16 101 LYS A C 1
ATOM 826 O O . LYS A 1 101 ? -13.726 -14.142 26.841 1.00 41.16 101 LYS A O 1
ATOM 831 N N . ALA A 1 102 ? -15.253 -12.763 27.738 1.00 37.25 102 ALA A N 1
ATOM 832 C CA . ALA A 1 102 ? -14.630 -12.690 29.070 1.00 37.25 102 ALA A CA 1
ATOM 833 C C . ALA A 1 102 ? -15.538 -13.074 30.264 1.00 37.25 102 ALA A C 1
ATOM 835 O O . ALA A 1 102 ? -15.184 -12.784 31.403 1.00 37.25 102 ALA A O 1
ATOM 836 N N . GLY A 1 103 ? -16.685 -13.726 30.040 1.00 33.66 103 GLY A N 1
ATOM 837 C CA . GLY A 1 103 ? -17.565 -14.209 31.116 1.00 33.66 103 GLY A CA 1
ATOM 838 C C . GLY A 1 103 ? -18.237 -15.529 30.740 1.00 33.66 103 GLY A C 1
ATOM 839 O O . GLY A 1 103 ? -19.009 -15.564 29.787 1.00 33.66 103 GLY A O 1
ATOM 840 N N . GLY A 1 104 ? -17.915 -16.615 31.454 1.00 29.11 104 GLY A N 1
ATOM 841 C CA . GLY A 1 104 ? -18.319 -17.978 31.068 1.00 29.11 104 GLY A CA 1
ATOM 842 C C . GLY A 1 104 ? -18.167 -19.063 32.146 1.00 29.11 104 GLY A C 1
ATOM 843 O O . GLY A 1 104 ? -18.032 -20.231 31.800 1.00 29.11 104 GLY A O 1
ATOM 844 N N . ALA A 1 105 ? -18.148 -18.682 33.428 1.00 30.55 105 ALA A N 1
ATOM 845 C CA . ALA A 1 105 ? -18.163 -19.543 34.623 1.00 30.55 105 ALA A CA 1
ATOM 846 C C . ALA A 1 105 ? -18.453 -18.641 35.853 1.00 30.55 105 ALA A C 1
ATOM 848 O O . ALA A 1 105 ? -17.989 -17.503 35.849 1.00 30.55 105 ALA A O 1
ATOM 849 N N . SER A 1 106 ? -19.186 -19.030 36.908 1.00 27.08 106 SER A N 1
ATOM 850 C CA . SER A 1 106 ? -19.902 -20.293 37.188 1.00 27.08 106 SER A CA 1
ATOM 851 C C . SER A 1 106 ? -20.930 -20.146 38.336 1.00 27.08 106 SER A C 1
ATOM 853 O O . SER A 1 106 ? -20.533 -19.718 39.415 1.00 27.08 106 SER A O 1
ATOM 855 N N . GLY A 1 107 ? -22.174 -20.624 38.145 1.00 27.00 107 GLY A N 1
ATOM 856 C CA . GLY A 1 107 ? -23.170 -20.930 39.207 1.00 27.00 107 GLY A CA 1
ATOM 857 C C . GLY A 1 107 ? -23.741 -19.748 40.023 1.00 27.00 107 GLY A C 1
ATOM 858 O O . GLY A 1 107 ? -23.234 -18.638 39.928 1.00 27.00 107 GLY A O 1
ATOM 859 N N . HIS A 1 108 ? -24.781 -19.908 40.856 1.00 28.86 108 HIS A N 1
ATOM 860 C CA . HIS A 1 108 ? -25.911 -20.869 40.901 1.00 28.86 108 HIS A CA 1
ATOM 861 C C . HIS A 1 108 ? -27.011 -20.290 41.845 1.00 28.86 108 HIS A C 1
ATOM 863 O O . HIS A 1 108 ? -26.759 -19.252 42.451 1.00 28.86 108 HIS A O 1
ATOM 869 N N . GLN A 1 109 ? -28.158 -20.976 42.012 1.00 26.89 109 GLN A N 1
ATOM 870 C CA . GLN A 1 109 ? -29.277 -20.646 42.938 1.00 26.89 109 GLN A CA 1
ATOM 871 C C . GLN A 1 109 ? -30.105 -19.374 42.590 1.00 26.89 109 GLN A C 1
ATOM 873 O O . GLN A 1 109 ? -29.585 -18.430 42.006 1.00 26.89 109 GLN A O 1
ATOM 878 N N . ASP A 1 110 ? -31.413 -19.275 42.877 1.00 29.61 110 ASP A N 1
ATOM 879 C CA . ASP A 1 110 ? -32.371 -20.284 43.379 1.00 29.61 110 ASP A CA 1
ATOM 880 C C . ASP A 1 110 ? -33.816 -20.033 42.880 1.00 29.61 110 ASP A C 1
ATOM 882 O O . ASP A 1 110 ? -34.092 -19.042 42.203 1.00 29.61 110 ASP A O 1
ATOM 886 N N . SER A 1 111 ? -34.738 -20.955 43.187 1.00 30.98 111 SER A N 1
ATOM 887 C CA . SER A 1 111 ? -36.116 -21.003 42.653 1.00 30.98 111 SER A CA 1
ATOM 888 C C . SER A 1 111 ? -37.219 -20.544 43.625 1.00 30.98 111 SER A C 1
ATOM 890 O O . SER A 1 111 ? -37.113 -20.756 44.830 1.00 30.98 111 SER A O 1
ATOM 892 N N . SER A 1 112 ? -38.326 -19.998 43.099 1.00 28.47 112 SER A N 1
ATOM 893 C CA . SER A 1 112 ? -39.675 -20.081 43.705 1.00 28.47 112 SER A CA 1
ATOM 894 C C . SER A 1 112 ? -40.770 -19.759 42.669 1.00 28.47 112 SER A C 1
ATOM 896 O O . SER A 1 112 ? -40.482 -19.154 41.634 1.00 28.47 112 SER A O 1
ATOM 898 N N . SER A 1 113 ? -42.013 -20.207 42.901 1.00 31.48 113 SER A N 1
ATOM 899 C CA . SER A 1 113 ? -43.109 -20.140 41.915 1.00 31.48 113 SER A CA 1
ATOM 900 C C . SER A 1 113 ? -44.507 -20.254 42.541 1.00 31.48 113 SER A C 1
ATOM 902 O O . SER A 1 113 ? -44.756 -21.224 43.254 1.00 31.48 113 SER A O 1
ATOM 904 N N . THR A 1 114 ? -45.436 -19.358 42.178 1.00 27.45 114 THR A N 1
ATOM 905 C CA . THR A 1 114 ? -46.887 -19.462 42.461 1.00 27.45 114 THR A CA 1
ATOM 906 C C . THR A 1 114 ? -47.716 -18.605 41.485 1.00 27.45 114 THR A C 1
ATOM 908 O O . THR A 1 114 ? -47.472 -17.407 41.380 1.00 27.45 114 THR A O 1
ATOM 911 N N . SER A 1 115 ? -48.658 -19.255 40.780 1.00 27.45 115 SER A N 1
ATOM 912 C CA . SER A 1 115 ? -50.088 -18.894 40.542 1.00 27.45 115 SER A CA 1
ATOM 913 C C . SER A 1 115 ? -50.586 -17.481 40.929 1.00 27.45 115 SER A C 1
ATOM 915 O O . SER A 1 115 ? -50.292 -17.052 42.041 1.00 27.45 115 SER A O 1
ATOM 917 N N . GLY A 1 116 ? -51.417 -16.742 40.164 1.00 27.36 116 GLY A N 1
ATOM 918 C CA . GLY A 1 116 ? -52.442 -17.087 39.134 1.00 27.36 116 GLY A CA 1
ATOM 919 C C . GLY A 1 116 ? -53.883 -16.924 39.701 1.00 27.36 116 GLY A C 1
ATOM 920 O O . GLY A 1 116 ? -53.975 -16.953 40.931 1.00 27.36 116 GLY A O 1
ATOM 921 N N . PRO A 1 117 ? -54.997 -16.832 38.923 1.00 40.91 117 PRO A N 1
ATOM 922 C CA . PRO A 1 117 ? -55.193 -16.691 37.459 1.00 40.91 117 PRO A CA 1
ATOM 923 C C . PRO A 1 117 ? -56.304 -15.637 37.066 1.00 40.91 117 PRO A C 1
ATOM 925 O O . PRO A 1 117 ? -56.584 -14.772 37.890 1.00 40.91 117 PRO A O 1
ATOM 928 N N . ASP A 1 118 ? -56.897 -15.745 35.853 1.00 31.55 118 ASP A N 1
ATOM 929 C CA . ASP A 1 118 ? -58.182 -15.186 35.308 1.00 31.55 118 ASP A CA 1
ATOM 930 C C . ASP A 1 118 ? -58.400 -13.636 35.273 1.00 31.55 118 ASP A C 1
ATOM 932 O O . ASP A 1 118 ? -57.932 -12.929 36.164 1.00 31.55 118 ASP A O 1
ATOM 936 N N . ASP A 1 119 ? -59.138 -12.962 34.362 1.00 35.12 119 ASP A N 1
ATOM 937 C CA . ASP A 1 119 ? -59.612 -13.105 32.945 1.00 35.12 119 ASP A CA 1
ATOM 938 C C . ASP A 1 119 ? -60.019 -11.648 32.470 1.00 35.12 119 ASP A C 1
ATOM 940 O O . ASP A 1 119 ? -59.609 -10.705 33.153 1.00 35.12 119 ASP A O 1
ATOM 944 N N . ASP A 1 120 ? -60.717 -11.238 31.385 1.00 34.97 120 ASP A N 1
ATOM 945 C CA . ASP A 1 120 ? -61.567 -11.801 30.296 1.00 34.97 120 ASP A CA 1
ATOM 946 C C . ASP A 1 120 ? -61.595 -10.792 29.072 1.00 34.97 120 ASP A C 1
ATOM 948 O O . ASP A 1 120 ? -60.647 -10.025 28.896 1.00 34.97 120 ASP A O 1
ATOM 952 N N . ASP A 1 121 ? -62.689 -10.735 28.284 1.00 39.12 121 ASP A N 1
ATOM 953 C CA . ASP A 1 121 ? -63.180 -9.679 27.346 1.00 39.12 121 ASP A CA 1
ATOM 954 C C . ASP A 1 121 ? -62.666 -9.603 25.870 1.00 39.12 121 ASP A C 1
ATOM 956 O O . ASP A 1 121 ? -61.938 -8.711 25.439 1.00 39.12 121 ASP A O 1
ATOM 960 N N . GLU A 1 122 ? -63.168 -10.554 25.069 1.00 36.78 122 GLU A N 1
ATOM 961 C CA . GLU A 1 122 ? -63.824 -10.438 23.736 1.00 36.78 122 GLU A CA 1
ATOM 962 C C . GLU A 1 122 ? -63.398 -9.460 22.583 1.00 36.78 122 GLU A C 1
ATOM 964 O O . GLU A 1 122 ? -63.547 -8.244 22.642 1.00 36.78 122 GLU A O 1
ATOM 969 N N . LYS A 1 123 ? -63.192 -10.095 21.405 1.00 34.03 123 LYS A N 1
ATOM 970 C CA . LYS A 1 123 ? -63.752 -9.806 20.044 1.00 34.03 123 LYS A CA 1
ATOM 971 C C . LYS A 1 123 ? -63.260 -8.663 19.114 1.00 34.03 123 LYS A C 1
ATOM 973 O O . LYS A 1 123 ? -63.636 -7.501 19.217 1.00 34.03 123 LYS A O 1
ATOM 978 N N . ASP A 1 124 ? -62.621 -9.123 18.030 1.00 37.41 124 ASP A N 1
ATOM 979 C CA . ASP A 1 124 ? -62.747 -8.692 16.607 1.00 37.41 124 ASP A CA 1
ATOM 980 C C . ASP A 1 124 ? -64.141 -9.153 16.029 1.00 37.41 124 ASP A C 1
ATOM 982 O O . ASP A 1 124 ? -64.815 -9.888 16.766 1.00 37.41 124 ASP A O 1
ATOM 986 N N . PRO A 1 125 ? -64.619 -8.871 14.775 1.00 48.59 125 PRO A N 1
ATOM 987 C CA . PRO A 1 125 ? -63.916 -8.343 13.584 1.00 4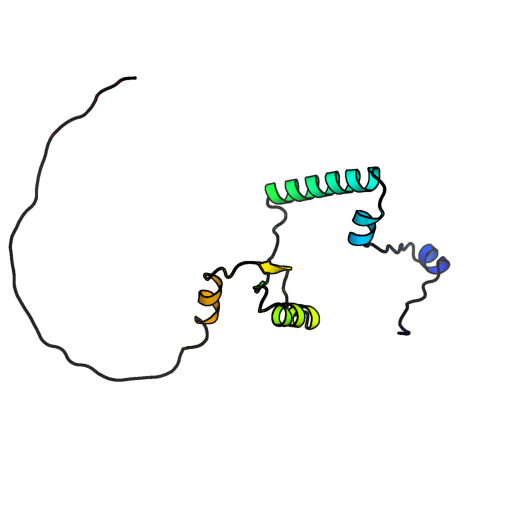8.59 125 PRO A CA 1
ATOM 988 C C . PRO A 1 125 ? -64.721 -7.394 12.629 1.00 48.59 125 PRO A C 1
ATOM 990 O O . PRO A 1 125 ? -65.832 -6.976 12.938 1.00 48.59 125 PRO A O 1
ATOM 993 N N . GLU A 1 126 ? -64.175 -7.171 11.411 1.00 32.88 126 GLU A N 1
ATOM 994 C CA . GLU A 1 126 ? -64.869 -6.822 10.131 1.00 32.88 126 GLU A CA 1
ATOM 995 C C . GLU A 1 126 ? -65.495 -5.399 9.961 1.00 32.88 126 GLU A C 1
ATOM 997 O O . GLU A 1 126 ? -65.932 -4.776 10.919 1.00 32.88 126 GLU A O 1
ATOM 1002 N N . GLU A 1 127 ? -65.603 -4.754 8.776 1.00 32.22 127 GLU A N 1
ATOM 1003 C CA . GLU A 1 127 ? -65.058 -4.932 7.399 1.00 32.22 127 GLU A CA 1
ATOM 1004 C C . GLU A 1 127 ? -65.228 -3.595 6.582 1.00 32.22 127 GLU A C 1
ATOM 1006 O O . GLU A 1 127 ? -65.641 -2.581 7.139 1.00 32.22 127 GLU A O 1
ATOM 1011 N N . VAL A 1 128 ? -64.989 -3.589 5.252 1.00 37.22 128 VAL A N 1
ATOM 1012 C CA . VAL A 1 128 ? -65.427 -2.594 4.219 1.00 37.22 128 VAL A CA 1
ATOM 1013 C C . VAL A 1 128 ? -65.049 -1.083 4.381 1.00 37.22 128 VAL A C 1
ATOM 1015 O O . VAL A 1 128 ? -65.672 -0.352 5.141 1.00 37.22 128 VAL A O 1
ATOM 1018 N N . ARG A 1 129 ? -64.194 -0.438 3.549 1.00 35.53 129 ARG A N 1
ATOM 1019 C CA . ARG A 1 129 ? -64.470 -0.031 2.136 1.00 35.53 129 ARG A CA 1
ATOM 1020 C C . ARG A 1 129 ? -63.288 0.662 1.401 1.00 35.53 129 ARG A C 1
ATOM 1022 O O . ARG A 1 129 ? -62.849 1.727 1.806 1.00 35.53 129 ARG A O 1
ATOM 1029 N N . ARG A 1 130 ? -62.971 0.132 0.208 1.00 37.06 130 ARG A N 1
ATOM 1030 C CA . ARG A 1 130 ? -62.795 0.805 -1.117 1.00 37.06 130 ARG A CA 1
ATOM 1031 C C . ARG A 1 130 ? -61.876 2.046 -1.280 1.00 37.06 130 ARG A C 1
ATOM 1033 O O . ARG A 1 130 ? -62.139 3.121 -0.762 1.00 37.06 130 ARG A O 1
ATOM 1040 N N . SER A 1 131 ? -60.910 1.909 -2.195 1.00 39.97 131 SER A N 1
ATOM 1041 C CA . SER A 1 131 ? -60.173 2.964 -2.932 1.00 39.97 131 SER A CA 1
ATOM 1042 C C . SER A 1 131 ? -60.932 3.391 -4.226 1.00 39.97 131 SER A C 1
ATOM 1044 O O . SER A 1 131 ? -62.060 2.912 -4.394 1.00 39.97 131 SER A O 1
ATOM 1046 N N . PRO A 1 132 ? -60.389 4.176 -5.203 1.00 50.44 132 PRO A N 1
ATOM 1047 C CA . PRO A 1 132 ? -59.214 5.081 -5.243 1.00 50.44 132 PRO A CA 1
ATOM 1048 C C . PRO A 1 132 ? -59.484 6.502 -5.850 1.00 50.44 132 PRO A C 1
ATOM 1050 O O . PRO A 1 132 ? -60.450 6.697 -6.583 1.00 50.44 132 PRO A O 1
ATOM 1053 N N . THR A 1 133 ? -58.542 7.449 -5.689 1.00 39.41 133 THR A N 1
ATOM 1054 C CA . THR A 1 133 ? -58.405 8.713 -6.479 1.00 39.41 133 THR A CA 1
ATOM 1055 C C . THR A 1 133 ? -56.908 9.088 -6.469 1.00 39.41 133 THR A C 1
ATOM 1057 O O . THR A 1 133 ? -56.324 9.057 -5.392 1.00 39.41 133 THR A O 1
ATOM 1060 N N . SER A 1 134 ? -56.136 9.234 -7.555 1.00 35.50 134 SER A N 1
ATOM 1061 C CA . SER A 1 134 ? -56.217 10.000 -8.822 1.00 35.50 134 SER A CA 1
ATOM 1062 C C . SER A 1 134 ? -55.800 11.475 -8.705 1.00 35.50 134 SER A C 1
ATOM 1064 O O . SER A 1 134 ? -56.339 12.211 -7.886 1.00 35.50 134 SER A O 1
ATOM 1066 N N . ASN A 1 135 ? -54.912 11.879 -9.625 1.00 40.50 135 ASN A N 1
ATOM 1067 C CA . ASN A 1 135 ? -54.263 13.191 -9.796 1.00 40.50 135 ASN A CA 1
ATOM 1068 C C . ASN A 1 135 ? -53.220 13.544 -8.702 1.00 40.50 135 ASN A C 1
ATOM 1070 O O . ASN A 1 135 ? -53.352 13.119 -7.559 1.00 40.50 135 ASN A O 1
ATOM 1074 N N . GLN A 1 136 ? -52.151 14.293 -9.006 1.00 40.16 136 GLN A N 1
ATOM 1075 C CA . GLN A 1 136 ? -51.804 14.987 -10.262 1.00 40.16 136 GLN A CA 1
ATOM 1076 C C . GLN A 1 136 ? -50.316 14.836 -10.606 1.00 40.16 136 GLN A C 1
ATOM 1078 O O . GLN A 1 136 ? -49.511 14.751 -9.654 1.00 40.16 136 GLN A O 1
#

Nearest PDB structures (foldseek):
  6lii-assembly2_D  TM=9.236E-01  e=7.877E-05  Homo sapiens
  6lii-assembly1_B  TM=9.011E-01  e=7.877E-05  Homo sapiens
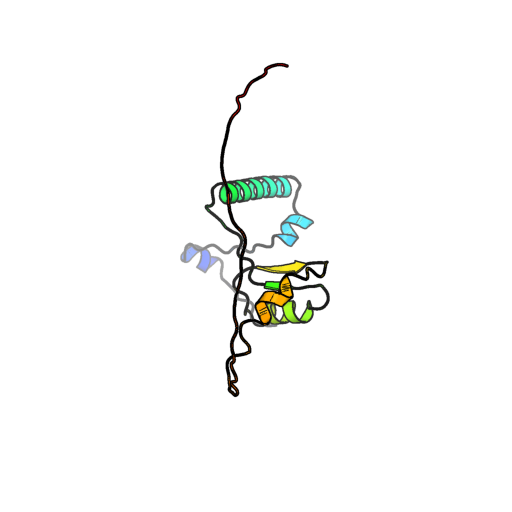  6lhr-assembly2_D  TM=9.100E-01  e=1.457E-04  Homo sapiens
  6lii-assembly2_C  TM=9.288E-01  e=1.914E-04  Homo sapiens
  4we3-assembly2_D  TM=7.220E-01  e=7.292E-02  Zingiber officinale